Protein AF-A0A4Q8TT75-F1 (afdb_monomer_lite)

Radius of gyration: 15.11 Å; chains: 1; bounding box: 32×39×36 Å

Secondary structure (DSSP, 8-state):
--HHHHHHHHHH--GGGHHHHHHHHHHHHHHHHT-HHHHHHHHHHIIIIIHHHHHHHHHHHHHHHHH-HHHHHHHHHHHHHHHHHHHHHTSTTTHHHHHHHHHHHTTS--TTTTTTHHHHHHHHGGGSHHHHS-HHHHHHHH-

Foldseek 3Di:
DAPVVVLVVLLPDDPVCLVVVLVLLLVLLLVLLPDLQNLLLLQLCQVVHVVVVLLVCQVCLVVCCVPPVSSVSSCVRVLVSLVVNVVLCVDPNNVVVVVSNCNSCVVRDDCVSSSNVVSVCSSCSCVDPSVVDGSVRSVVVVD

pLDDT: mean 92.75, std 5.45, range [55.59, 98.06]

Sequence (143 aa):
MNEYLRNQKIIALTPEYYPDFVEELKKSLTLFATDERQIKKWRLLYRPLICPTTLFAFSTSHLLLEFHPDYQKYYSKIHACCMMLKDYLDSKEGEEFKTLLACAFQDSYDFEESSYGELEVAAAFHKSVYNMMTVDEIETFLY

Structure (mmCIF, N/CA/C/O backbone):
data_AF-A0A4Q8TT75-F1
#
_entry.id   AF-A0A4Q8TT75-F1
#
loop_
_atom_site.group_PDB
_atom_site.id
_atom_site.type_symbol
_atom_site.label_atom_id
_atom_site.label_alt_id
_atom_site.label_comp_id
_atom_site.label_asym_id
_atom_site.label_entity_id
_atom_site.label_seq_id
_atom_site.pdbx_PDB_ins_code
_atom_site.Cartn_x
_atom_site.Cartn_y
_atom_site.Cartn_z
_atom_site.occupancy
_atom_site.B_iso_or_equiv
_atom_site.auth_seq_id
_atom_site.auth_comp_id
_atom_site.auth_asym_id
_atom_site.auth_atom_id
_atom_site.pdbx_PDB_model_num
ATOM 1 N N . MET A 1 1 ? -11.115 -1.927 -11.310 1.00 55.59 1 MET A N 1
ATOM 2 C CA . MET A 1 1 ? -10.063 -2.821 -11.844 1.00 55.59 1 MET A CA 1
ATOM 3 C C . MET A 1 1 ? -9.746 -3.833 -10.758 1.00 55.59 1 MET A C 1
ATOM 5 O O . MET A 1 1 ? -9.347 -3.397 -9.689 1.00 55.59 1 MET A O 1
ATOM 9 N N . ASN A 1 2 ? -10.009 -5.120 -10.998 1.00 71.56 2 ASN A N 1
ATOM 10 C CA . ASN A 1 2 ? -9.657 -6.207 -10.073 1.00 71.56 2 ASN A CA 1
ATOM 11 C C . ASN A 1 2 ? -8.115 -6.321 -9.979 1.00 71.56 2 ASN A C 1
ATOM 13 O O . ASN A 1 2 ? -7.432 -6.022 -10.964 1.00 71.56 2 ASN A O 1
ATOM 17 N N . GLU A 1 3 ? -7.580 -6.707 -8.817 1.00 75.00 3 GLU A N 1
ATOM 18 C CA . GLU A 1 3 ? -6.145 -6.858 -8.519 1.00 75.00 3 GLU A CA 1
ATOM 19 C C . GLU A 1 3 ? -5.385 -7.644 -9.592 1.00 75.00 3 GLU A C 1
ATOM 21 O O . GLU A 1 3 ? -4.304 -7.227 -9.997 1.00 75.00 3 GLU A O 1
ATOM 26 N N . TYR A 1 4 ? -5.986 -8.695 -10.159 1.00 81.94 4 TYR A N 1
ATOM 27 C CA . TYR A 1 4 ? -5.372 -9.460 -11.248 1.00 81.94 4 TYR A CA 1
ATOM 28 C C . TYR A 1 4 ? -4.967 -8.582 -12.446 1.00 81.94 4 TYR A C 1
ATOM 30 O O . TYR A 1 4 ? -3.832 -8.640 -12.916 1.00 81.94 4 TYR A O 1
ATOM 38 N N . LEU A 1 5 ? -5.871 -7.717 -12.920 1.00 85.12 5 LEU A N 1
ATOM 39 C CA . LEU A 1 5 ? -5.604 -6.837 -14.065 1.00 85.12 5 LEU A CA 1
ATOM 40 C C . LEU A 1 5 ? -4.558 -5.769 -13.730 1.00 85.12 5 LEU A C 1
ATOM 42 O O . LEU A 1 5 ? -3.760 -5.390 -14.585 1.00 85.12 5 LEU A O 1
ATOM 46 N N . ARG A 1 6 ? -4.541 -5.299 -12.478 1.00 85.69 6 ARG A N 1
ATOM 47 C CA . ARG A 1 6 ? -3.518 -4.368 -11.996 1.00 85.69 6 ARG A CA 1
ATOM 48 C C . ARG A 1 6 ? -2.140 -5.035 -11.997 1.00 85.69 6 ARG A C 1
ATOM 50 O O . ARG A 1 6 ? -1.188 -4.438 -12.490 1.00 85.69 6 ARG A O 1
ATOM 57 N N . ASN A 1 7 ? -2.049 -6.277 -11.529 1.00 89.12 7 ASN A N 1
ATOM 58 C CA . ASN A 1 7 ? -0.795 -7.026 -11.508 1.00 89.12 7 ASN A CA 1
ATOM 59 C C . ASN A 1 7 ? -0.297 -7.306 -12.930 1.00 89.12 7 ASN A C 1
ATOM 61 O O . ASN A 1 7 ? 0.889 -7.150 -13.191 1.00 89.12 7 ASN A O 1
ATOM 65 N N . GLN A 1 8 ? -1.193 -7.603 -13.879 1.00 90.81 8 GLN A N 1
ATOM 66 C CA . GLN A 1 8 ? -0.837 -7.705 -15.301 1.00 90.81 8 GLN A CA 1
ATOM 67 C C . GLN A 1 8 ? -0.295 -6.379 -15.864 1.00 90.81 8 GLN A C 1
ATOM 69 O O . GLN A 1 8 ? 0.711 -6.389 -16.572 1.00 90.81 8 GLN A O 1
ATOM 74 N N . LYS A 1 9 ? -0.889 -5.228 -15.501 1.00 91.12 9 LYS A N 1
ATOM 75 C CA . LYS A 1 9 ? -0.356 -3.901 -15.875 1.00 91.12 9 LYS A CA 1
ATOM 76 C C . LYS A 1 9 ? 1.067 -3.700 -15.338 1.00 91.12 9 LYS A C 1
ATOM 78 O O . LYS A 1 9 ? 1.933 -3.258 -16.085 1.00 91.12 9 LYS A O 1
ATOM 83 N N . ILE A 1 10 ? 1.321 -4.064 -14.080 1.00 92.94 10 ILE A N 1
ATOM 84 C CA . ILE A 1 10 ? 2.656 -3.978 -13.466 1.00 92.94 10 ILE A CA 1
ATOM 85 C C . ILE A 1 10 ? 3.636 -4.925 -14.164 1.00 92.94 10 ILE A C 1
ATOM 87 O O . ILE A 1 10 ? 4.732 -4.512 -14.523 1.00 92.94 10 ILE A O 1
ATOM 91 N N . ILE A 1 11 ? 3.239 -6.170 -14.440 1.00 93.69 11 ILE A N 1
ATOM 92 C CA . ILE A 1 11 ? 4.068 -7.147 -15.162 1.00 93.69 11 ILE A CA 1
ATOM 93 C C . ILE A 1 11 ? 4.413 -6.659 -16.572 1.00 93.69 11 ILE A C 1
ATOM 95 O O . ILE A 1 11 ? 5.496 -6.971 -17.063 1.00 93.69 11 ILE A O 1
ATOM 99 N N . ALA A 1 12 ? 3.549 -5.885 -17.225 1.00 94.44 12 ALA A N 1
ATOM 100 C CA . ALA A 1 12 ? 3.808 -5.308 -18.544 1.00 94.44 12 ALA A CA 1
ATOM 101 C C . ALA A 1 12 ? 4.632 -4.005 -18.506 1.00 94.44 12 ALA A C 1
ATOM 103 O O . ALA A 1 12 ? 5.106 -3.564 -19.549 1.00 94.44 12 ALA A O 1
ATOM 104 N N . LEU A 1 13 ? 4.839 -3.404 -17.328 1.00 95.12 13 LEU A N 1
ATOM 105 C CA . LEU A 1 13 ? 5.483 -2.099 -17.182 1.00 95.12 13 LEU A CA 1
ATOM 106 C C . LEU A 1 13 ? 6.941 -2.128 -17.667 1.00 95.12 13 LEU A C 1
ATOM 108 O O . LEU A 1 13 ? 7.692 -3.053 -17.343 1.00 95.12 13 LEU A O 1
ATOM 112 N N . THR A 1 14 ? 7.357 -1.125 -18.434 1.00 95.12 14 THR A N 1
ATOM 113 C CA . THR A 1 14 ? 8.759 -0.925 -18.833 1.00 95.12 14 THR A CA 1
ATOM 114 C C . THR A 1 14 ? 9.359 0.252 -18.059 1.00 95.12 14 THR A C 1
ATOM 116 O O . THR A 1 14 ? 8.602 1.124 -17.627 1.00 95.12 14 THR A O 1
ATOM 119 N N . PRO A 1 15 ? 10.695 0.312 -17.880 1.00 95.38 15 PRO A N 1
ATOM 120 C CA . PRO A 1 15 ? 11.342 1.370 -17.097 1.00 95.38 15 PRO A CA 1
ATOM 121 C C . PRO A 1 15 ? 11.002 2.802 -17.535 1.00 95.38 15 PRO A C 1
ATOM 123 O O . PRO A 1 15 ? 10.917 3.691 -16.696 1.00 95.38 15 PRO A O 1
ATOM 126 N N . GLU A 1 16 ? 10.754 3.013 -18.832 1.00 96.38 16 GLU A N 1
ATOM 127 C CA . GLU A 1 16 ? 10.286 4.287 -19.403 1.00 96.38 16 GLU A CA 1
ATOM 128 C C . GLU A 1 16 ? 9.010 4.812 -18.727 1.00 96.38 16 GLU A C 1
ATOM 130 O O . GLU A 1 16 ? 8.884 6.013 -18.514 1.00 96.38 16 GLU A O 1
ATOM 135 N N . TYR A 1 17 ? 8.094 3.918 -18.344 1.00 96.19 17 TYR A N 1
ATOM 136 C CA . TYR A 1 17 ? 6.796 4.267 -17.760 1.00 96.19 17 TYR A CA 1
ATOM 137 C C . TYR A 1 17 ? 6.776 4.204 -16.229 1.00 96.19 17 TYR A C 1
ATOM 139 O O . TYR A 1 17 ? 5.719 4.386 -15.622 1.00 96.19 17 TYR A O 1
ATOM 147 N N . TYR A 1 18 ? 7.912 3.942 -15.574 1.00 96.44 18 TYR A N 1
ATOM 148 C CA . TYR A 1 18 ? 7.969 3.952 -14.108 1.00 96.44 18 TYR A CA 1
ATOM 149 C C . TYR A 1 18 ? 7.599 5.320 -13.521 1.00 96.44 18 TYR A C 1
ATOM 151 O O . TYR A 1 18 ? 6.789 5.332 -12.595 1.00 96.44 18 TYR A O 1
ATOM 159 N N . PRO A 1 19 ? 8.088 6.465 -14.047 1.00 97.31 19 PRO A N 1
ATOM 160 C CA . PRO A 1 19 ? 7.681 7.775 -13.540 1.00 97.31 19 PRO A CA 1
ATOM 161 C C . PRO A 1 19 ? 6.162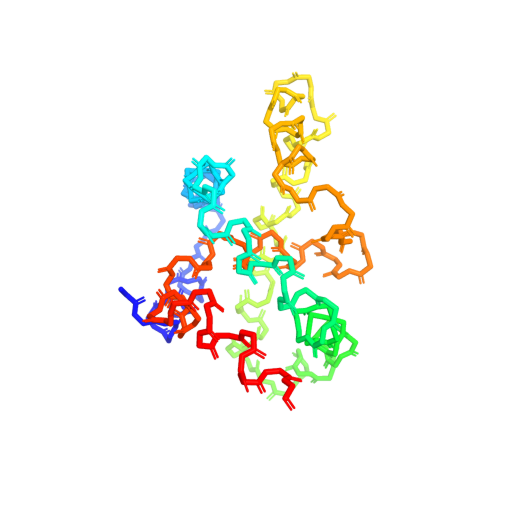 7.986 -13.599 1.00 97.31 19 PRO A C 1
ATOM 163 O O . PRO A 1 19 ? 5.561 8.380 -12.602 1.00 97.31 19 PRO A O 1
ATOM 166 N N . ASP A 1 20 ? 5.525 7.640 -14.720 1.00 96.88 20 ASP A N 1
ATOM 167 C CA . ASP A 1 20 ? 4.071 7.766 -14.883 1.00 96.88 20 ASP A CA 1
ATOM 168 C C . ASP A 1 20 ? 3.311 6.884 -13.887 1.00 96.88 20 ASP A C 1
ATOM 170 O O . ASP A 1 20 ? 2.328 7.313 -13.277 1.00 96.88 20 ASP A O 1
ATOM 174 N N . PHE A 1 21 ? 3.782 5.653 -13.676 1.00 95.69 21 PHE A N 1
ATOM 175 C CA . PHE A 1 21 ? 3.191 4.752 -12.693 1.00 95.69 21 PHE A CA 1
ATOM 176 C C . PHE A 1 21 ? 3.372 5.262 -11.256 1.00 95.69 21 PHE A C 1
ATOM 178 O O . PHE A 1 21 ? 2.449 5.167 -10.448 1.00 95.69 21 PHE A O 1
ATOM 185 N N . VAL A 1 22 ? 4.521 5.856 -10.929 1.00 96.81 22 VAL A N 1
ATOM 186 C CA . VAL A 1 22 ? 4.759 6.493 -9.627 1.00 96.81 22 VAL A CA 1
ATOM 187 C C . VAL A 1 22 ? 3.803 7.670 -9.412 1.00 96.81 22 VAL A C 1
ATOM 189 O O . VAL A 1 22 ? 3.254 7.813 -8.321 1.00 96.81 22 VAL A O 1
ATOM 192 N N . GLU A 1 23 ? 3.510 8.464 -10.441 1.00 97.62 23 GLU A N 1
ATOM 193 C CA . GLU A 1 23 ? 2.481 9.509 -10.358 1.00 97.62 23 GLU A CA 1
ATOM 194 C C . GLU A 1 23 ? 1.066 8.932 -10.157 1.00 97.62 23 GLU A C 1
ATOM 196 O O . GLU A 1 23 ? 0.257 9.503 -9.420 1.00 97.62 23 GLU A O 1
ATOM 201 N N . GLU A 1 24 ? 0.746 7.772 -10.745 1.00 95.38 24 GLU A N 1
ATOM 202 C CA . GLU A 1 24 ? -0.498 7.047 -10.440 1.00 95.38 24 GLU A CA 1
ATOM 203 C C . GLU A 1 24 ? -0.553 6.561 -8.979 1.00 95.38 24 GLU A C 1
ATOM 205 O O . GLU A 1 24 ? -1.614 6.645 -8.343 1.00 95.38 24 GLU A O 1
ATOM 210 N N . LEU A 1 25 ? 0.570 6.077 -8.430 1.00 95.88 25 LEU A N 1
ATOM 211 C CA . LEU A 1 25 ? 0.677 5.685 -7.022 1.00 95.88 25 LEU A CA 1
ATOM 212 C C . LEU A 1 25 ? 0.451 6.887 -6.107 1.00 95.88 25 LEU A C 1
ATOM 214 O O . LEU A 1 25 ? -0.395 6.803 -5.220 1.00 95.88 25 LEU A O 1
ATOM 218 N N . LYS A 1 26 ? 1.125 8.018 -6.360 1.00 97.75 26 LYS A N 1
ATOM 219 C CA . LYS A 1 26 ? 0.945 9.262 -5.593 1.00 97.75 26 LYS A CA 1
ATOM 220 C C . LYS A 1 26 ? -0.515 9.694 -5.579 1.00 97.75 26 LYS A C 1
ATOM 222 O O . LYS A 1 26 ? -1.073 9.878 -4.506 1.00 97.75 26 LYS A O 1
ATOM 227 N N . LYS A 1 27 ? -1.174 9.752 -6.744 1.00 97.31 27 LYS A N 1
ATOM 228 C CA . LYS A 1 27 ? -2.607 10.095 -6.843 1.00 97.31 27 LYS A CA 1
ATOM 229 C C . LYS A 1 27 ? -3.487 9.158 -6.019 1.00 97.31 27 LYS A C 1
ATOM 231 O O . LYS A 1 27 ? -4.397 9.618 -5.334 1.00 97.31 27 LYS A O 1
ATOM 236 N N . SER A 1 28 ? -3.226 7.854 -6.084 1.00 96.31 28 SER A N 1
ATOM 237 C CA . SER A 1 28 ? -4.008 6.857 -5.344 1.00 96.31 28 SER A CA 1
ATOM 238 C C . SER A 1 28 ? -3.792 6.979 -3.833 1.00 96.31 28 SER A C 1
ATOM 240 O O . SER A 1 28 ? -4.748 6.926 -3.065 1.00 96.31 28 SER A O 1
ATOM 242 N N . LEU A 1 29 ? -2.552 7.219 -3.412 1.00 97.69 29 LEU A N 1
ATOM 243 C CA . LEU A 1 29 ? -2.179 7.456 -2.022 1.00 97.69 29 LEU A CA 1
ATOM 244 C C . LEU A 1 29 ? -2.737 8.779 -1.481 1.00 97.69 29 LEU A C 1
ATOM 246 O O . LEU A 1 29 ? -3.193 8.810 -0.345 1.00 97.69 29 LEU A O 1
ATOM 250 N N . THR A 1 30 ? -2.785 9.850 -2.280 1.00 98.06 30 THR A N 1
ATOM 251 C CA . THR A 1 30 ? -3.487 11.091 -1.909 1.00 98.06 30 THR A CA 1
ATOM 252 C C . THR A 1 30 ? -4.969 10.820 -1.669 1.00 98.06 30 THR A C 1
ATOM 254 O O . THR A 1 30 ? -5.534 11.294 -0.686 1.00 98.06 30 THR A O 1
ATOM 257 N N . LEU A 1 31 ? -5.603 10.039 -2.548 1.00 96.94 31 LEU A N 1
ATOM 258 C CA . LEU A 1 31 ? -7.015 9.682 -2.423 1.00 96.94 31 LEU A CA 1
ATOM 259 C C . LEU A 1 31 ? -7.257 8.861 -1.148 1.00 96.94 31 LEU A C 1
ATOM 261 O O . LEU A 1 31 ? -8.227 9.103 -0.440 1.00 96.94 31 LEU A O 1
ATOM 265 N N . PHE A 1 32 ? -6.348 7.941 -0.811 1.00 97.38 32 PHE A N 1
ATOM 266 C CA . PHE A 1 32 ? -6.348 7.218 0.466 1.00 97.38 32 PHE A CA 1
ATOM 267 C C . PHE A 1 32 ? -6.194 8.156 1.665 1.00 97.38 32 PHE A C 1
ATOM 269 O O . PHE A 1 32 ? -7.028 8.148 2.566 1.00 97.38 32 PHE A O 1
ATOM 276 N N . ALA A 1 33 ? -5.166 9.001 1.655 1.00 97.38 33 ALA A N 1
ATOM 277 C CA . ALA A 1 33 ? -4.802 9.850 2.783 1.00 97.38 33 ALA A CA 1
ATOM 278 C C . ALA A 1 33 ? -5.795 10.992 3.062 1.00 97.38 33 ALA A C 1
ATOM 280 O O . ALA A 1 33 ? -5.695 11.655 4.091 1.00 97.38 33 ALA A O 1
ATOM 281 N N . THR A 1 34 ? -6.749 11.224 2.160 1.00 96.94 34 THR A N 1
ATOM 282 C CA . THR A 1 34 ? -7.816 12.227 2.307 1.00 96.94 34 THR A CA 1
ATOM 283 C C . THR A 1 34 ? -9.195 11.610 2.560 1.00 96.94 34 THR A C 1
ATOM 285 O O . THR A 1 34 ? -10.164 12.341 2.758 1.00 96.94 34 THR A O 1
ATOM 288 N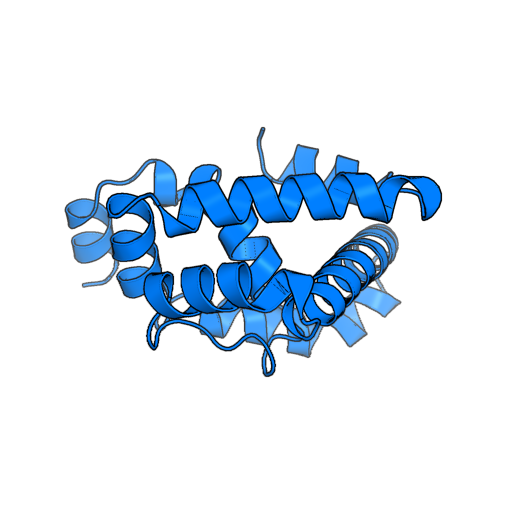 N . ASP A 1 35 ? -9.300 10.278 2.601 1.00 97.31 35 ASP A N 1
ATOM 289 C CA . ASP A 1 35 ? -10.544 9.551 2.855 1.00 97.31 35 ASP A CA 1
ATOM 290 C C . ASP A 1 35 ? -10.549 8.976 4.279 1.00 97.31 35 ASP A C 1
ATOM 292 O O . ASP A 1 35 ? -10.003 7.903 4.556 1.00 97.31 35 ASP A O 1
ATOM 296 N N . GLU A 1 36 ? -11.218 9.679 5.199 1.00 96.19 36 GLU A N 1
ATOM 297 C CA . GLU A 1 36 ? -11.325 9.266 6.605 1.00 96.19 36 GLU A CA 1
ATOM 298 C C . GLU A 1 36 ? -11.892 7.851 6.777 1.00 96.19 36 GLU A C 1
ATOM 300 O O . GLU A 1 36 ? -11.534 7.147 7.726 1.00 96.19 36 GLU A O 1
ATOM 305 N N . ARG A 1 37 ? -12.776 7.405 5.873 1.00 95.88 37 ARG A N 1
ATOM 306 C CA . ARG A 1 37 ? -13.353 6.061 5.947 1.00 95.88 37 ARG A CA 1
ATOM 307 C C . ARG A 1 37 ? -12.305 5.016 5.591 1.00 95.88 37 ARG A C 1
ATOM 309 O O . ARG A 1 37 ? -12.228 4.014 6.298 1.00 95.88 37 ARG A O 1
ATOM 316 N N . GLN A 1 38 ? -11.496 5.225 4.550 1.00 96.50 38 GLN A N 1
ATOM 317 C CA . GLN A 1 38 ? -10.401 4.290 4.257 1.00 96.50 38 GLN A CA 1
ATOM 318 C C . GLN A 1 38 ? -9.372 4.260 5.374 1.00 96.50 38 GLN A C 1
ATOM 320 O O . GLN A 1 38 ? -8.943 3.176 5.757 1.00 96.50 38 GLN A O 1
ATOM 325 N N . ILE A 1 39 ? -9.024 5.420 5.931 1.00 97.19 39 ILE A N 1
ATOM 326 C CA . ILE A 1 39 ? -8.064 5.511 7.032 1.00 97.19 39 ILE A CA 1
ATOM 327 C C . ILE A 1 39 ? -8.551 4.701 8.241 1.00 97.19 39 ILE A C 1
ATOM 329 O O . ILE A 1 39 ? -7.793 3.908 8.794 1.00 97.19 39 ILE A O 1
ATOM 333 N N . LYS A 1 40 ? -9.829 4.827 8.627 1.00 96.56 40 LYS A N 1
ATOM 334 C CA . LYS A 1 40 ? -10.408 4.031 9.726 1.00 96.56 40 LYS A CA 1
ATOM 335 C C . LYS A 1 40 ? -10.333 2.530 9.455 1.00 96.56 40 LYS A C 1
ATOM 337 O O . LYS A 1 40 ? -9.879 1.777 10.311 1.00 96.56 40 LYS A O 1
ATOM 342 N N . LYS A 1 41 ? -10.726 2.097 8.254 1.00 96.94 41 LYS A N 1
ATOM 343 C CA . LYS A 1 41 ? -10.652 0.684 7.854 1.00 96.94 41 LYS A CA 1
ATOM 344 C C . LYS A 1 41 ? -9.220 0.157 7.866 1.00 96.94 41 LYS A C 1
ATOM 346 O O . LYS A 1 41 ? -8.979 -0.938 8.359 1.00 96.94 41 LYS A O 1
ATOM 351 N N . TRP A 1 42 ? -8.282 0.939 7.336 1.00 96.88 42 TRP A N 1
ATOM 352 C CA . TRP A 1 42 ? -6.866 0.598 7.322 1.00 96.88 42 TRP A CA 1
ATOM 353 C C . TRP A 1 42 ? -6.353 0.349 8.736 1.00 96.88 42 TRP A C 1
ATOM 355 O O . TRP A 1 42 ? -5.758 -0.690 8.985 1.00 96.88 42 TRP A O 1
ATOM 365 N N . ARG A 1 43 ? -6.647 1.248 9.683 1.00 96.06 43 ARG A N 1
ATOM 366 C CA . ARG A 1 43 ? -6.208 1.114 11.083 1.00 96.06 43 ARG A CA 1
ATOM 367 C C . ARG A 1 43 ? -6.747 -0.144 11.755 1.00 96.06 43 ARG A C 1
ATOM 369 O O . ARG A 1 43 ? -5.987 -0.842 12.417 1.00 96.06 43 ARG A O 1
ATOM 376 N N . LEU A 1 44 ? -8.024 -0.467 11.539 1.00 96.25 44 LEU A N 1
ATOM 377 C CA . LEU A 1 44 ? -8.622 -1.707 12.051 1.00 96.25 44 LEU A CA 1
ATOM 378 C C . LEU A 1 44 ? -7.917 -2.951 11.496 1.00 96.25 44 LEU A C 1
ATOM 380 O O . LEU A 1 44 ? -7.652 -3.899 12.228 1.00 96.25 44 LEU A O 1
ATOM 384 N N . LEU A 1 45 ? -7.586 -2.936 10.204 1.00 96.25 45 LEU A N 1
ATOM 385 C CA . LEU A 1 45 ? -6.990 -4.073 9.504 1.00 96.25 45 LEU A CA 1
ATOM 386 C C . LEU A 1 45 ? -5.464 -4.144 9.636 1.00 96.25 45 LEU A C 1
ATOM 388 O O . LEU A 1 45 ? -4.883 -5.191 9.352 1.00 96.25 45 LEU A O 1
ATOM 392 N N . TYR A 1 46 ? -4.800 -3.066 10.057 1.00 96.44 46 TYR A N 1
ATOM 393 C CA . TYR A 1 46 ? -3.350 -2.950 9.955 1.00 96.44 46 TYR A CA 1
ATOM 394 C C . TYR A 1 46 ? -2.614 -4.043 10.731 1.00 96.44 46 TYR A C 1
ATOM 396 O O . TYR A 1 46 ? -1.891 -4.848 10.145 1.00 96.44 46 TYR A O 1
ATOM 404 N N . ARG A 1 47 ? -2.843 -4.109 12.047 1.00 94.88 47 ARG A N 1
ATOM 405 C CA . ARG A 1 47 ? -2.227 -5.112 12.925 1.00 94.88 47 ARG A CA 1
ATOM 406 C C . ARG A 1 47 ? -2.677 -6.548 12.632 1.00 94.88 47 ARG A C 1
ATOM 408 O O . ARG A 1 47 ? -1.800 -7.404 12.554 1.00 94.88 47 ARG A O 1
ATOM 415 N N . PRO A 1 48 ? -3.981 -6.853 12.484 1.00 94.94 48 PRO A N 1
ATOM 416 C CA 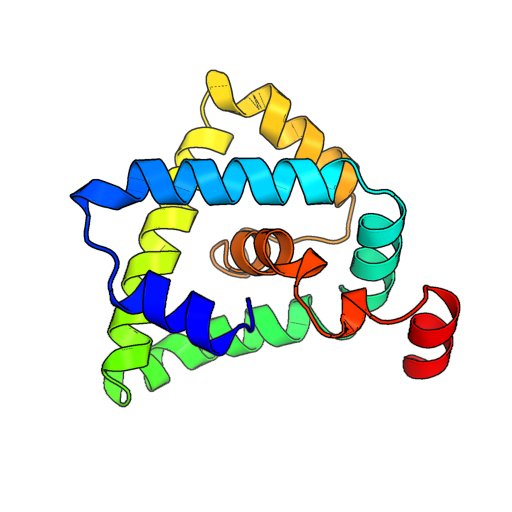. PRO A 1 48 ? -4.413 -8.240 12.325 1.00 94.94 48 PRO A CA 1
ATOM 417 C C . PRO A 1 48 ? -4.161 -8.813 10.927 1.00 94.94 48 PRO A C 1
ATOM 419 O O . PRO A 1 48 ? -4.109 -10.032 10.788 1.00 94.94 48 PRO A O 1
ATOM 422 N N . LEU A 1 49 ? -4.024 -7.972 9.896 1.00 93.62 49 LEU A N 1
ATOM 423 C CA . LEU A 1 49 ? -4.003 -8.438 8.511 1.00 93.62 49 LEU A CA 1
ATOM 424 C C . LEU A 1 49 ? -2.889 -7.818 7.667 1.00 93.62 49 LEU A C 1
ATOM 426 O O . LEU A 1 49 ? -2.113 -8.563 7.072 1.00 93.62 49 LEU A O 1
ATOM 430 N N . ILE A 1 50 ? -2.824 -6.490 7.557 1.00 94.69 50 ILE A N 1
ATOM 431 C CA . ILE A 1 50 ? -1.967 -5.840 6.550 1.00 94.69 50 ILE A CA 1
ATOM 432 C C . ILE A 1 50 ? -0.493 -6.088 6.868 1.00 94.69 50 ILE A C 1
ATOM 434 O O . ILE A 1 50 ? 0.194 -6.696 6.053 1.00 94.69 50 ILE A O 1
ATOM 438 N N . CYS A 1 51 ? -0.049 -5.706 8.067 1.00 94.62 51 CYS A N 1
ATOM 439 C CA . CYS A 1 51 ? 1.324 -5.875 8.541 1.00 94.62 51 CYS A CA 1
ATOM 440 C C . CYS A 1 51 ? 1.810 -7.341 8.461 1.00 94.62 51 CYS A C 1
ATOM 442 O O . CYS A 1 51 ? 2.827 -7.601 7.819 1.00 94.62 51 CYS A O 1
ATOM 444 N N . PRO A 1 52 ? 1.098 -8.355 9.004 1.00 93.62 52 PRO A N 1
ATOM 445 C CA . PRO A 1 52 ? 1.570 -9.736 8.889 1.00 93.62 52 PRO A CA 1
ATOM 446 C C . PRO A 1 52 ? 1.597 -10.242 7.438 1.00 93.62 52 PRO A C 1
ATOM 448 O O . PRO A 1 52 ? 2.482 -11.020 7.084 1.00 93.62 52 PRO A O 1
ATOM 451 N N . THR A 1 53 ? 0.673 -9.796 6.579 1.00 91.56 53 THR A N 1
ATOM 452 C CA . THR A 1 53 ? 0.637 -10.220 5.169 1.00 91.56 53 THR A CA 1
ATOM 453 C C . THR A 1 53 ? 1.783 -9.611 4.366 1.00 91.56 53 THR A C 1
ATOM 455 O O . THR A 1 53 ? 2.412 -10.317 3.577 1.00 91.56 53 THR A O 1
ATOM 458 N N . THR A 1 54 ? 2.088 -8.326 4.564 1.00 91.12 54 THR A N 1
ATOM 459 C CA . THR A 1 54 ? 3.193 -7.643 3.874 1.00 91.12 54 THR A CA 1
ATOM 460 C C . THR A 1 54 ? 4.541 -8.205 4.316 1.00 91.12 54 THR A C 1
ATOM 462 O O . THR A 1 54 ? 5.374 -8.512 3.463 1.00 91.12 54 THR A O 1
ATOM 465 N N . LEU A 1 55 ? 4.726 -8.460 5.614 1.00 91.62 55 LEU A N 1
ATOM 466 C CA . LEU A 1 55 ? 5.926 -9.113 6.146 1.00 91.62 55 LEU A CA 1
ATOM 467 C C . LEU A 1 55 ? 6.082 -10.553 5.648 1.00 91.62 55 LEU A C 1
ATOM 469 O O . LEU A 1 55 ? 7.179 -10.971 5.268 1.00 91.62 55 LEU A O 1
ATOM 473 N N . PHE A 1 56 ? 4.996 -11.327 5.595 1.00 90.31 56 PHE A N 1
ATOM 474 C CA . PHE A 1 56 ? 5.034 -12.673 5.027 1.00 90.31 56 PHE A CA 1
ATOM 475 C C . PHE A 1 56 ? 5.395 -12.650 3.535 1.00 90.31 56 PHE A C 1
ATOM 477 O O . PHE A 1 56 ? 6.268 -13.398 3.092 1.00 90.31 56 PHE A O 1
ATOM 484 N N . ALA A 1 57 ? 4.768 -11.769 2.753 1.00 87.69 57 ALA A N 1
ATOM 485 C CA . ALA A 1 57 ? 5.057 -11.629 1.329 1.00 87.69 57 ALA A CA 1
ATOM 486 C C . ALA A 1 57 ? 6.514 -11.208 1.085 1.00 87.69 57 ALA A C 1
ATOM 488 O O . ALA A 1 57 ? 7.180 -11.777 0.223 1.00 87.69 57 ALA A O 1
ATOM 489 N N . PHE A 1 58 ? 7.031 -10.262 1.873 1.00 88.12 58 PHE A N 1
ATOM 490 C CA . PHE A 1 58 ? 8.427 -9.845 1.802 1.00 88.12 58 PHE A CA 1
ATOM 491 C C . PHE A 1 58 ? 9.380 -10.984 2.186 1.00 88.12 58 PHE A C 1
ATOM 493 O O . PHE A 1 58 ? 10.277 -11.323 1.414 1.00 88.12 58 PHE A O 1
ATOM 500 N N . SER A 1 59 ? 9.156 -11.637 3.329 1.00 88.38 59 SER A N 1
ATOM 501 C CA . SER A 1 59 ? 10.023 -12.719 3.815 1.00 88.38 59 SER A CA 1
ATOM 502 C C . SER A 1 59 ? 10.056 -13.928 2.880 1.00 88.38 59 SER A C 1
ATOM 504 O O . SER A 1 59 ? 11.108 -14.539 2.730 1.00 88.38 59 SER A O 1
ATOM 506 N N . THR A 1 60 ? 8.955 -14.250 2.198 1.00 87.31 60 THR A N 1
ATOM 507 C CA . THR A 1 60 ? 8.885 -15.364 1.233 1.00 87.31 60 THR A CA 1
ATOM 508 C C . THR A 1 60 ? 9.259 -14.978 -0.197 1.00 87.31 60 THR A C 1
ATOM 510 O O . THR A 1 60 ? 9.441 -15.864 -1.036 1.00 87.31 60 THR A O 1
ATOM 513 N N . SER A 1 61 ? 9.423 -13.681 -0.482 1.00 85.81 61 SER A N 1
ATOM 514 C CA . SER A 1 61 ? 9.678 -13.176 -1.835 1.00 85.81 61 SER A CA 1
ATOM 515 C C . SER A 1 61 ? 10.892 -13.842 -2.480 1.00 85.81 61 SER A C 1
ATOM 517 O O . SER A 1 61 ? 10.779 -14.302 -3.608 1.00 85.81 61 SER A O 1
ATOM 519 N N . HIS A 1 62 ? 12.010 -13.996 -1.762 1.00 85.81 62 HIS A N 1
ATOM 520 C CA . HIS A 1 62 ? 13.237 -14.613 -2.281 1.00 85.81 62 HIS A CA 1
ATOM 521 C C . HIS A 1 62 ? 12.992 -15.994 -2.912 1.00 85.81 62 HIS A C 1
ATOM 523 O O . HIS A 1 62 ? 13.481 -16.258 -4.005 1.00 85.81 62 HIS A O 1
ATOM 529 N N . LEU A 1 63 ? 12.163 -16.830 -2.280 1.00 87.44 63 LEU A N 1
ATOM 530 C CA . LEU A 1 63 ? 11.796 -18.142 -2.804 1.00 87.44 63 LEU A CA 1
ATOM 531 C C . LEU A 1 63 ? 10.905 -18.008 -4.046 1.00 87.44 63 LEU A C 1
ATOM 533 O O . LEU A 1 63 ? 11.136 -18.642 -5.071 1.00 87.44 63 LEU A O 1
ATOM 537 N N . LEU A 1 64 ? 9.884 -17.152 -3.990 1.00 88.12 64 LEU A N 1
ATOM 538 C CA . LEU A 1 64 ? 8.963 -16.952 -5.114 1.00 88.12 64 LEU A CA 1
ATOM 539 C C . LEU A 1 64 ? 9.653 -16.339 -6.342 1.00 88.12 64 LEU A C 1
ATOM 541 O O . LEU A 1 64 ? 9.283 -16.651 -7.476 1.00 88.12 64 LEU A O 1
ATOM 545 N N . LEU A 1 65 ? 10.672 -15.503 -6.127 1.00 87.12 65 LEU A N 1
ATOM 546 C CA . LEU A 1 65 ? 11.503 -14.917 -7.177 1.00 87.12 65 LEU A CA 1
ATOM 547 C C . LEU A 1 65 ? 12.287 -15.979 -7.961 1.00 87.12 65 LEU A C 1
ATOM 549 O O . LEU A 1 65 ? 12.540 -15.769 -9.147 1.00 87.12 65 LEU A O 1
ATOM 553 N N . GLU A 1 66 ? 12.647 -17.103 -7.334 1.00 87.50 66 GLU A N 1
ATOM 554 C CA . GLU A 1 66 ? 13.359 -18.210 -7.987 1.00 87.50 66 GLU A CA 1
ATOM 555 C C . GLU A 1 66 ? 12.428 -19.076 -8.846 1.00 87.50 66 GLU A C 1
ATOM 557 O O . GLU A 1 66 ? 12.808 -19.506 -9.936 1.00 87.50 66 GLU A O 1
ATOM 562 N N . PHE A 1 67 ? 11.200 -19.323 -8.379 1.00 86.62 67 PHE A N 1
ATOM 563 C CA . PHE A 1 67 ? 10.324 -20.342 -8.969 1.00 86.62 67 PHE A CA 1
ATOM 564 C C . PHE A 1 67 ? 9.179 -19.798 -9.835 1.00 86.62 67 PHE A C 1
ATOM 566 O O . PHE A 1 67 ? 8.584 -20.569 -10.590 1.00 86.62 67 PHE A O 1
ATOM 573 N N . HIS A 1 68 ? 8.852 -18.501 -9.769 1.00 89.38 68 HIS A N 1
ATOM 574 C CA . HIS A 1 68 ? 7.691 -17.937 -10.469 1.00 89.38 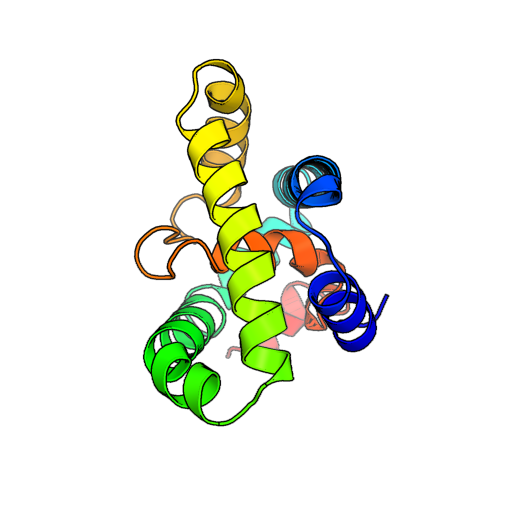68 HIS A CA 1
ATOM 575 C C . HIS A 1 68 ? 8.065 -16.724 -11.348 1.00 89.38 68 HIS A C 1
ATOM 577 O O . HIS A 1 68 ? 8.033 -15.581 -10.883 1.00 89.38 68 HIS A O 1
ATOM 583 N N . PRO A 1 69 ? 8.320 -16.917 -12.660 1.00 89.25 69 PRO A N 1
ATOM 584 C CA . PRO A 1 69 ? 8.804 -15.859 -13.557 1.00 89.25 69 PRO A CA 1
ATOM 585 C C . PRO A 1 69 ? 7.939 -14.592 -13.589 1.00 89.25 69 PRO A C 1
ATOM 587 O O . PRO A 1 69 ? 8.456 -13.478 -13.626 1.00 89.25 69 PRO A O 1
ATOM 590 N N . ASP A 1 70 ? 6.613 -14.730 -13.546 1.00 90.25 70 ASP A N 1
ATOM 591 C CA . ASP A 1 70 ? 5.734 -13.554 -13.551 1.00 90.25 70 ASP A CA 1
ATOM 592 C C . ASP A 1 70 ? 5.705 -12.822 -12.204 1.00 90.25 70 ASP A C 1
ATOM 594 O O . ASP A 1 70 ? 5.547 -11.603 -12.187 1.00 90.25 70 ASP A O 1
ATOM 598 N N . TYR A 1 71 ? 5.948 -13.521 -11.091 1.00 90.50 71 TYR A N 1
ATOM 599 C CA . TYR A 1 71 ? 6.107 -12.887 -9.785 1.00 90.50 71 TYR A CA 1
ATOM 600 C C . TYR A 1 71 ? 7.436 -12.136 -9.737 1.00 90.50 71 TYR A C 1
ATOM 602 O O . TYR A 1 71 ? 7.475 -11.006 -9.271 1.00 90.50 71 TYR A O 1
ATOM 610 N N . GLN A 1 72 ? 8.501 -12.696 -10.317 1.00 91.31 72 GLN A N 1
ATOM 611 C CA . GLN A 1 72 ? 9.775 -11.996 -10.470 1.00 91.31 72 GLN A CA 1
ATOM 612 C C . GLN A 1 72 ? 9.627 -10.692 -11.264 1.00 91.31 72 GLN A C 1
ATOM 614 O O . GLN A 1 72 ? 10.099 -9.638 -10.825 1.00 91.31 72 GLN A O 1
ATOM 619 N N . LYS A 1 73 ? 8.926 -10.724 -12.405 1.00 92.88 73 LYS A N 1
ATOM 620 C CA . LYS A 1 73 ? 8.628 -9.510 -13.184 1.00 92.88 73 LYS A CA 1
ATOM 621 C C . LYS A 1 73 ? 7.785 -8.526 -12.385 1.00 92.88 73 LYS A C 1
ATOM 623 O O . LYS A 1 73 ? 8.099 -7.345 -12.381 1.00 92.88 73 LYS A O 1
ATOM 628 N N . TYR A 1 74 ? 6.728 -8.996 -11.728 1.00 93.31 74 TYR A N 1
ATOM 629 C CA . TYR A 1 74 ? 5.872 -8.153 -10.901 1.00 93.31 74 TYR A CA 1
ATOM 630 C C . TYR A 1 74 ? 6.678 -7.463 -9.796 1.00 93.31 74 TYR A C 1
ATOM 632 O O . TYR A 1 74 ? 6.727 -6.236 -9.755 1.00 93.31 74 TYR A O 1
ATOM 640 N N . TYR A 1 75 ? 7.354 -8.255 -8.960 1.00 91.56 75 TYR A N 1
ATOM 641 C CA . TYR A 1 75 ? 8.072 -7.803 -7.775 1.00 91.56 75 TYR A CA 1
ATOM 642 C C . TYR A 1 75 ? 9.180 -6.820 -8.138 1.00 91.56 75 TYR A C 1
ATOM 644 O O . TYR A 1 75 ? 9.243 -5.735 -7.577 1.00 91.56 75 TYR A O 1
ATOM 652 N N . SER A 1 76 ? 10.017 -7.150 -9.127 1.00 91.56 76 SER A N 1
ATOM 653 C CA . SER A 1 76 ? 11.108 -6.258 -9.544 1.00 91.56 76 SER A CA 1
ATOM 654 C C . SER A 1 76 ? 10.601 -4.892 -10.024 1.00 91.56 76 SER A C 1
ATOM 656 O O . SER A 1 76 ? 11.204 -3.865 -9.714 1.00 91.56 76 SER A O 1
ATOM 658 N N . LYS A 1 77 ? 9.471 -4.863 -10.741 1.00 94.81 77 LYS A N 1
ATOM 659 C CA . LYS A 1 77 ? 8.877 -3.635 -11.287 1.00 94.81 77 LYS A CA 1
ATOM 660 C C . LYS A 1 77 ? 8.195 -2.794 -10.220 1.00 94.81 77 LYS A C 1
ATOM 662 O O . LYS A 1 77 ? 8.443 -1.590 -10.155 1.00 94.81 77 LYS A O 1
ATOM 667 N N . ILE A 1 78 ? 7.360 -3.408 -9.378 1.00 94.00 78 ILE A N 1
ATOM 668 C CA . ILE A 1 78 ? 6.694 -2.667 -8.304 1.00 94.00 78 ILE A CA 1
ATOM 669 C C . ILE A 1 78 ? 7.704 -2.172 -7.276 1.00 94.00 78 ILE A C 1
ATOM 671 O O . ILE A 1 78 ? 7.629 -1.013 -6.884 1.00 94.00 78 ILE A O 1
ATOM 675 N N . HIS A 1 79 ? 8.694 -2.992 -6.916 1.00 93.12 79 HIS A N 1
ATOM 676 C CA . HIS A 1 79 ? 9.741 -2.595 -5.985 1.00 93.12 79 HIS A CA 1
ATOM 677 C C . HIS A 1 79 ? 10.528 -1.397 -6.527 1.00 93.12 79 HIS A C 1
ATOM 679 O O . HIS A 1 79 ? 10.697 -0.418 -5.810 1.00 93.12 79 HIS A O 1
ATOM 685 N N . ALA A 1 80 ? 10.914 -1.401 -7.810 1.00 94.88 80 ALA A N 1
ATOM 686 C CA . ALA A 1 80 ? 11.562 -0.243 -8.431 1.00 94.88 80 ALA A CA 1
ATOM 687 C C . ALA A 1 80 ? 10.704 1.033 -8.334 1.00 94.88 80 ALA A C 1
ATOM 689 O O . ALA A 1 80 ? 11.216 2.094 -7.980 1.00 94.88 80 ALA A O 1
ATOM 690 N N . CYS A 1 81 ? 9.395 0.932 -8.583 1.00 96.44 81 CYS A N 1
ATOM 691 C CA . CYS A 1 81 ? 8.482 2.069 -8.448 1.00 96.44 81 CYS A CA 1
ATOM 692 C C . CYS A 1 81 ? 8.336 2.532 -6.987 1.00 96.44 81 CYS A C 1
ATOM 694 O O . CYS A 1 81 ? 8.343 3.734 -6.726 1.00 96.44 81 CYS A O 1
ATOM 696 N N . CYS A 1 82 ? 8.237 1.609 -6.026 1.00 94.88 82 CYS A N 1
ATOM 697 C CA . CYS A 1 82 ? 8.187 1.941 -4.601 1.00 94.88 82 CYS A CA 1
ATOM 698 C C . CYS A 1 82 ? 9.484 2.609 -4.126 1.00 94.88 82 CYS A C 1
ATOM 700 O O . CYS A 1 82 ? 9.415 3.559 -3.353 1.00 94.88 82 CYS A O 1
ATOM 702 N N . MET A 1 83 ? 10.647 2.187 -4.629 1.00 95.19 83 MET A N 1
ATOM 703 C CA . MET A 1 83 ? 11.928 2.833 -4.324 1.00 95.19 83 MET A CA 1
ATOM 704 C C . MET A 1 83 ? 12.021 4.240 -4.922 1.00 95.19 83 MET A C 1
ATOM 706 O O . MET A 1 83 ? 12.439 5.161 -4.232 1.00 95.19 83 MET A O 1
ATOM 710 N N . MET A 1 84 ? 11.538 4.456 -6.149 1.00 96.69 84 MET A N 1
ATOM 711 C CA . MET A 1 84 ? 11.427 5.811 -6.712 1.00 96.69 84 MET A CA 1
ATOM 712 C C . MET A 1 84 ? 10.479 6.701 -5.896 1.00 96.69 84 MET A C 1
ATOM 714 O O . MET A 1 84 ? 10.732 7.892 -5.715 1.00 96.69 84 MET A O 1
ATOM 718 N N . LEU A 1 85 ? 9.376 6.135 -5.396 1.00 96.75 85 LEU A N 1
ATOM 719 C CA . LEU A 1 85 ? 8.456 6.852 -4.518 1.00 96.75 85 LEU A CA 1
ATOM 720 C C . LEU A 1 85 ? 9.104 7.169 -3.164 1.00 96.75 85 LEU A C 1
ATOM 722 O O . LEU A 1 85 ? 8.935 8.280 -2.672 1.00 96.75 85 LEU A O 1
ATOM 726 N N . LYS A 1 86 ? 9.872 6.240 -2.588 1.00 95.50 86 LYS A N 1
ATOM 727 C CA . LYS A 1 86 ? 10.684 6.479 -1.390 1.00 95.50 86 LYS A CA 1
ATOM 728 C C . LYS A 1 86 ? 11.667 7.629 -1.617 1.00 95.50 86 LYS A C 1
ATOM 730 O O . LYS A 1 86 ? 11.702 8.546 -0.806 1.00 95.50 86 LYS A O 1
ATOM 735 N N . ASP A 1 87 ? 12.419 7.615 -2.714 1.00 96.81 87 ASP A N 1
ATOM 736 C CA . ASP A 1 87 ? 13.387 8.675 -3.019 1.00 96.81 87 ASP A CA 1
ATOM 737 C C . ASP A 1 87 ? 12.706 10.045 -3.147 1.00 96.81 87 ASP A C 1
ATOM 739 O O . ASP A 1 87 ? 13.238 11.047 -2.677 1.00 96.81 87 ASP A O 1
ATOM 743 N N . TYR A 1 88 ? 11.496 10.089 -3.720 1.00 97.19 88 TYR A N 1
ATOM 744 C CA . TYR A 1 88 ? 10.664 11.292 -3.716 1.00 97.19 88 TYR A CA 1
ATOM 745 C C . TYR A 1 88 ? 10.244 11.707 -2.300 1.00 97.19 88 TYR A C 1
ATOM 747 O O . TYR A 1 88 ? 10.364 12.876 -1.961 1.00 97.19 88 TYR A O 1
ATOM 755 N N . LEU A 1 89 ? 9.769 10.776 -1.466 1.00 95.81 89 LEU A N 1
ATOM 756 C CA . LEU A 1 89 ? 9.372 11.064 -0.081 1.00 95.81 89 LEU A CA 1
ATOM 757 C C . LEU A 1 89 ? 10.540 11.591 0.763 1.00 95.81 89 LEU A C 1
ATOM 759 O O . LEU A 1 89 ? 10.322 12.385 1.671 1.00 95.81 89 LEU A O 1
ATOM 763 N N . ASP A 1 90 ? 11.766 11.163 0.471 1.00 95.12 90 ASP A N 1
ATOM 764 C CA . ASP A 1 90 ? 12.976 11.643 1.141 1.00 95.12 90 ASP A CA 1
ATOM 765 C C . ASP A 1 90 ? 13.539 12.940 0.526 1.00 95.12 90 ASP A C 1
ATOM 767 O O . ASP A 1 90 ? 14.482 13.524 1.066 1.00 95.12 90 ASP A O 1
ATOM 771 N N . SER A 1 91 ? 12.967 13.417 -0.586 1.00 97.44 91 SER A N 1
ATOM 772 C CA . SER A 1 91 ? 13.335 14.683 -1.215 1.00 97.44 91 SER A CA 1
ATOM 773 C C . SER A 1 91 ? 12.592 15.866 -0.591 1.00 97.44 91 SER A C 1
ATOM 775 O O . SER A 1 91 ? 11.539 15.738 0.034 1.00 97.44 91 SER A O 1
ATOM 777 N N . LYS A 1 92 ? 13.115 17.076 -0.824 1.00 96.88 92 LYS A N 1
ATOM 778 C CA . LYS A 1 92 ? 12.460 18.309 -0.371 1.00 96.88 92 LYS A CA 1
ATOM 779 C C . LYS A 1 92 ? 11.087 18.507 -1.025 1.00 96.88 92 LYS A C 1
ATOM 781 O O . LYS A 1 92 ? 10.199 19.074 -0.397 1.00 96.88 92 LYS A O 1
ATOM 786 N N . GLU A 1 93 ? 10.908 18.062 -2.271 1.00 96.38 93 GLU A N 1
ATOM 787 C CA . GLU A 1 93 ? 9.620 18.150 -2.969 1.00 96.38 93 GLU A CA 1
ATOM 788 C C . GLU A 1 93 ? 8.567 17.172 -2.423 1.00 96.38 93 GLU A C 1
ATOM 790 O O . GLU A 1 93 ? 7.372 17.392 -2.632 1.00 96.38 93 GLU A O 1
ATOM 795 N N . GLY A 1 94 ? 8.982 16.089 -1.759 1.00 96.88 94 GLY A N 1
ATOM 796 C CA . GLY A 1 94 ?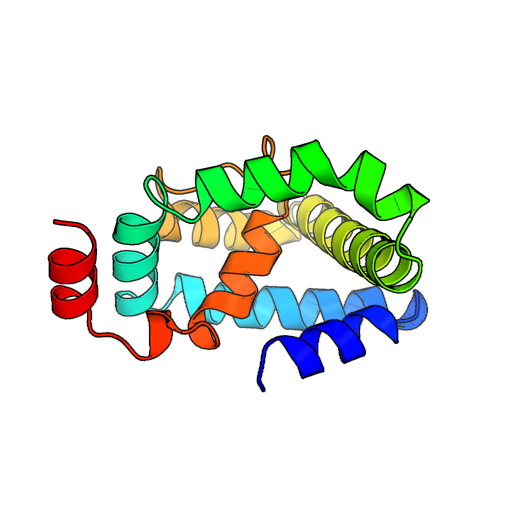 8.077 15.093 -1.186 1.00 96.88 94 GLY A CA 1
ATOM 797 C C . GLY A 1 94 ? 7.670 15.335 0.259 1.00 96.88 94 GLY A C 1
ATOM 798 O O . GLY A 1 94 ? 6.764 14.654 0.730 1.00 96.88 94 GLY A O 1
ATOM 799 N N . GLU A 1 95 ? 8.269 16.302 0.954 1.00 97.00 95 GLU A N 1
ATOM 800 C CA . GLU A 1 95 ? 8.073 16.517 2.395 1.00 97.00 95 GLU A CA 1
ATOM 801 C C . GLU A 1 95 ? 6.598 16.739 2.781 1.00 97.00 95 GLU A C 1
ATOM 803 O O . GLU A 1 95 ? 6.088 16.137 3.732 1.00 97.00 95 GLU A O 1
ATOM 808 N N . GLU A 1 96 ? 5.871 17.558 2.012 1.00 97.62 96 GLU A N 1
ATOM 809 C CA . GLU A 1 96 ? 4.439 17.794 2.242 1.00 97.62 96 GLU A CA 1
ATOM 810 C C . GLU A 1 96 ? 3.627 16.506 2.064 1.00 97.62 96 GLU A C 1
ATOM 812 O O . GLU A 1 96 ? 2.727 16.205 2.853 1.00 97.62 96 GLU A O 1
ATOM 817 N N . PHE A 1 97 ? 3.977 15.704 1.057 1.00 97.69 97 PHE A N 1
ATOM 818 C CA . PHE A 1 97 ? 3.310 14.438 0.789 1.00 97.69 97 PHE A CA 1
ATOM 819 C C . PHE A 1 97 ? 3.638 13.383 1.852 1.00 97.69 97 PHE A C 1
ATOM 821 O O . PHE A 1 97 ? 2.740 12.695 2.332 1.00 97.69 97 PHE A O 1
ATOM 828 N N . LYS A 1 98 ? 4.895 13.300 2.296 1.00 96.31 98 LYS A N 1
ATOM 829 C CA . LYS A 1 98 ? 5.325 12.448 3.411 1.00 96.31 98 LYS A CA 1
ATOM 830 C C . LYS A 1 98 ? 4.580 12.800 4.693 1.00 96.31 98 LYS A C 1
ATOM 832 O O . LYS A 1 98 ? 4.086 11.902 5.372 1.00 96.31 98 LYS A O 1
ATOM 837 N N . THR A 1 99 ? 4.416 14.091 4.975 1.00 96.88 99 THR A N 1
ATOM 838 C CA . THR A 1 99 ? 3.631 14.580 6.117 1.00 96.88 99 THR A CA 1
ATOM 839 C C . THR A 1 99 ? 2.159 14.180 6.006 1.00 96.88 99 THR A C 1
ATOM 841 O O . THR A 1 99 ? 1.578 13.707 6.983 1.00 96.88 99 THR A O 1
ATOM 844 N N . LEU A 1 100 ? 1.557 14.311 4.818 1.00 97.44 100 LEU A N 1
ATOM 845 C CA . LEU A 1 100 ? 0.185 13.864 4.563 1.00 97.44 100 LEU A CA 1
ATOM 846 C C . LEU A 1 100 ? 0.023 12.363 4.848 1.00 97.44 100 LEU A C 1
ATOM 848 O O . LEU A 1 100 ? -0.899 11.974 5.566 1.00 97.44 100 LEU A O 1
ATOM 852 N N . LEU A 1 101 ? 0.924 11.526 4.324 1.00 96.62 101 LEU A N 1
ATOM 853 C CA . LEU A 1 101 ? 0.885 10.081 4.554 1.00 96.62 101 LEU A CA 1
ATOM 854 C C . LEU A 1 101 ? 1.076 9.746 6.036 1.00 96.62 101 LEU A C 1
ATOM 856 O O . LEU A 1 101 ? 0.272 9.004 6.594 1.00 96.62 101 LEU A O 1
ATOM 860 N N . ALA A 1 102 ? 2.072 10.339 6.697 1.00 95.12 102 ALA A N 1
ATOM 861 C CA . ALA A 1 102 ? 2.311 10.133 8.123 1.00 95.12 102 ALA A CA 1
ATOM 862 C C . ALA A 1 102 ? 1.086 10.517 8.975 1.00 95.12 102 ALA A C 1
ATOM 864 O O . ALA A 1 102 ? 0.738 9.809 9.918 1.00 95.12 102 ALA A O 1
ATOM 865 N N . CYS A 1 103 ? 0.383 11.596 8.615 1.00 95.94 103 CYS A N 1
ATOM 866 C CA . CYS A 1 103 ? -0.852 12.008 9.282 1.00 95.94 103 CYS A CA 1
ATOM 867 C C . CYS A 1 103 ? -2.002 11.009 9.068 1.00 95.94 103 CYS A C 1
ATOM 869 O O . CYS A 1 103 ? -2.742 10.701 10.006 1.00 95.94 103 CYS A O 1
ATOM 871 N N . ALA A 1 104 ? -2.146 10.476 7.852 1.00 96.44 104 ALA A N 1
ATOM 872 C CA . ALA A 1 104 ? -3.180 9.500 7.530 1.00 96.44 104 ALA A CA 1
ATOM 873 C C . ALA A 1 104 ? -2.949 8.163 8.251 1.00 96.44 104 ALA A C 1
ATOM 875 O O . ALA A 1 104 ? -3.847 7.664 8.941 1.00 96.44 104 ALA A O 1
ATOM 876 N N . PHE A 1 105 ? -1.741 7.607 8.141 1.00 94.69 105 PHE A N 1
ATOM 877 C CA . PHE A 1 105 ? -1.412 6.304 8.718 1.00 94.69 105 PHE A CA 1
ATOM 878 C C . PHE A 1 105 ? -1.213 6.344 10.237 1.00 94.69 105 PHE A C 1
ATOM 880 O O . PHE A 1 105 ? -1.555 5.372 10.904 1.00 94.69 105 PHE A O 1
ATOM 887 N N . GLN A 1 106 ? -0.721 7.456 10.794 1.00 92.06 106 GLN A N 1
ATOM 888 C CA . GLN A 1 106 ? -0.356 7.590 12.211 1.00 92.06 106 GLN A CA 1
ATOM 889 C C . GLN A 1 106 ? 0.620 6.494 12.659 1.00 92.06 106 GLN A C 1
ATOM 891 O O . GLN A 1 106 ? 1.771 6.502 12.248 1.00 92.06 106 GLN A O 1
ATOM 896 N N . ASP A 1 107 ? 0.182 5.562 13.497 1.00 92.31 107 ASP A N 1
ATOM 897 C CA . ASP A 1 107 ? 0.953 4.432 14.027 1.00 92.31 107 ASP A CA 1
ATOM 898 C C . ASP A 1 107 ? 0.682 3.114 13.278 1.00 92.31 107 ASP A C 1
ATOM 900 O O . ASP A 1 107 ? 1.157 2.047 13.672 1.00 92.31 107 ASP A O 1
ATOM 904 N N . SER A 1 108 ? -0.107 3.181 12.203 1.00 94.56 108 SER A N 1
ATOM 905 C CA . SER A 1 108 ? -0.577 2.027 11.440 1.00 94.56 108 SER A CA 1
ATOM 906 C C . SER A 1 108 ? 0.184 1.843 10.124 1.00 94.56 108 SER A C 1
ATOM 908 O O . SER A 1 108 ? -0.439 1.636 9.087 1.00 94.56 108 SER A O 1
ATOM 910 N N . TYR A 1 109 ? 1.510 1.975 10.140 1.00 93.56 109 TYR A N 1
ATOM 911 C CA . TYR A 1 109 ? 2.369 1.642 8.999 1.00 93.56 109 TYR A CA 1
ATOM 912 C C . TYR A 1 109 ? 3.802 1.331 9.443 1.00 93.56 109 TYR A C 1
ATOM 914 O O . TYR A 1 109 ? 4.271 1.869 10.447 1.00 93.56 109 TYR A O 1
ATOM 922 N N . ASP A 1 110 ? 4.490 0.498 8.666 1.00 91.50 110 ASP A N 1
ATOM 923 C CA . ASP A 1 110 ? 5.941 0.335 8.685 1.00 91.50 110 ASP A CA 1
ATOM 924 C C . ASP A 1 110 ? 6.433 0.102 7.251 1.00 91.50 110 ASP A C 1
ATOM 926 O O . ASP A 1 110 ? 6.435 -1.004 6.690 1.00 91.50 110 ASP A O 1
ATOM 930 N N . PHE A 1 111 ? 6.833 1.202 6.615 1.00 87.25 111 PHE A N 1
ATOM 931 C CA . PHE A 1 111 ? 7.323 1.139 5.247 1.00 87.25 111 PHE A CA 1
ATOM 932 C C . PHE A 1 111 ? 8.695 0.475 5.150 1.00 87.25 111 PHE A C 1
ATOM 934 O O . PHE A 1 111 ? 9.003 -0.073 4.100 1.00 87.25 111 PHE A O 1
ATOM 941 N N . GLU A 1 112 ? 9.527 0.502 6.187 1.00 88.75 112 GLU A N 1
ATOM 942 C CA . GLU A 1 112 ? 10.884 -0.038 6.089 1.00 88.75 112 GLU A CA 1
ATOM 943 C C . GLU A 1 112 ? 10.882 -1.559 6.232 1.00 88.75 112 GLU A C 1
ATOM 945 O O . GLU A 1 112 ? 11.474 -2.255 5.403 1.00 88.75 112 GLU A O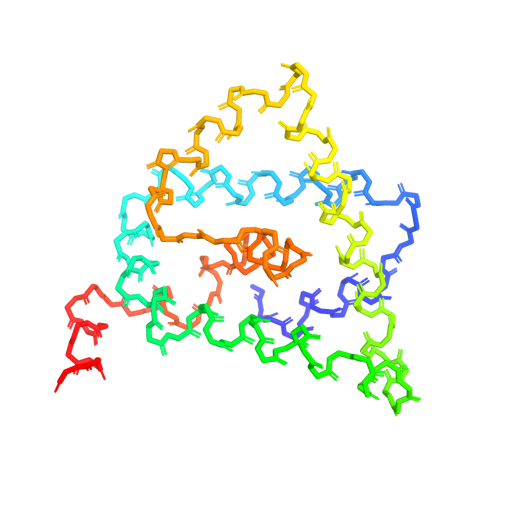 1
ATOM 950 N N . GLU A 1 113 ? 10.157 -2.083 7.222 1.00 87.00 113 GLU A N 1
ATOM 951 C CA . GLU A 1 113 ? 10.124 -3.518 7.523 1.00 87.00 113 GLU A CA 1
ATOM 952 C C . GLU A 1 113 ? 9.520 -4.337 6.368 1.00 87.00 113 GLU A C 1
ATOM 954 O O . GLU A 1 113 ? 9.943 -5.461 6.090 1.00 87.00 113 GLU A O 1
ATOM 959 N N . SER A 1 114 ? 8.580 -3.741 5.628 1.00 82.62 114 SER A N 1
ATOM 960 C CA . SER A 1 114 ? 7.933 -4.343 4.455 1.00 82.62 114 SER A CA 1
ATOM 961 C C . SER A 1 114 ? 8.613 -4.016 3.115 1.00 82.62 114 SER A C 1
ATOM 963 O O . SER A 1 114 ? 8.042 -4.291 2.056 1.00 82.62 114 SER A O 1
ATOM 965 N N . SER A 1 115 ? 9.809 -3.410 3.121 1.00 85.81 115 SER A N 1
ATOM 966 C CA . SER A 1 115 ? 10.508 -2.942 1.909 1.00 85.81 115 SER A CA 1
ATOM 967 C C . SER A 1 115 ? 9.624 -2.066 1.005 1.00 85.81 115 SER A C 1
ATOM 969 O O . SER A 1 115 ? 9.600 -2.190 -0.222 1.00 85.81 115 SER A O 1
ATOM 971 N N . TYR A 1 116 ? 8.864 -1.177 1.639 1.00 90.75 116 TYR A N 1
ATOM 972 C CA . TYR A 1 116 ? 7.920 -0.234 1.043 1.00 90.75 116 TYR A CA 1
ATOM 973 C C . TYR A 1 116 ? 6.739 -0.900 0.316 1.00 90.75 116 TYR A C 1
ATOM 975 O O . TYR A 1 116 ? 6.016 -0.237 -0.431 1.00 90.75 116 TYR A O 1
ATOM 983 N N . GLY A 1 117 ? 6.490 -2.192 0.560 1.00 88.00 117 GLY A N 1
ATOM 984 C CA . GLY A 1 117 ? 5.339 -2.918 0.018 1.00 88.00 117 GLY A CA 1
ATOM 985 C C . GLY A 1 117 ? 3.999 -2.348 0.492 1.00 88.00 117 GLY A C 1
ATOM 986 O O . GLY A 1 117 ? 3.027 -2.330 -0.261 1.00 88.00 117 GLY A O 1
ATOM 987 N N . GLU A 1 118 ? 3.947 -1.787 1.700 1.00 93.62 118 GLU A N 1
ATOM 988 C CA . GLU A 1 118 ? 2.738 -1.146 2.234 1.00 93.62 118 GLU A CA 1
ATOM 989 C C . GLU A 1 118 ? 2.268 0.072 1.425 1.00 93.62 118 GLU A C 1
ATOM 991 O O . GLU A 1 118 ? 1.061 0.313 1.349 1.00 93.62 118 GLU A O 1
ATOM 996 N N . LEU A 1 119 ? 3.174 0.793 0.748 1.00 94.31 119 LEU A N 1
ATOM 997 C CA . LEU A 1 119 ? 2.794 1.887 -0.159 1.00 94.31 119 LEU A CA 1
ATOM 998 C C . LEU A 1 119 ? 1.960 1.371 -1.331 1.00 94.31 119 LEU A C 1
ATOM 1000 O O . LEU A 1 119 ? 1.003 2.021 -1.757 1.00 94.31 119 LEU A O 1
ATOM 1004 N N . GLU A 1 120 ? 2.295 0.185 -1.838 1.00 92.44 120 GLU A N 1
ATOM 1005 C CA . GLU A 1 120 ? 1.506 -0.459 -2.876 1.00 92.44 120 GLU A CA 1
ATOM 1006 C C . GLU A 1 120 ? 0.111 -0.824 -2.358 1.00 92.44 120 GLU A C 1
ATOM 1008 O O . GLU A 1 120 ? -0.895 -0.514 -3.006 1.00 92.44 120 GLU A O 1
ATOM 1013 N N . VAL A 1 121 ? 0.058 -1.480 -1.197 1.00 93.19 121 VAL A N 1
ATOM 1014 C CA . VAL A 1 121 ? -1.195 -1.952 -0.597 1.00 93.19 121 VAL A CA 1
ATOM 1015 C C . VAL A 1 121 ? -2.125 -0.772 -0.324 1.00 93.19 121 VAL A C 1
ATOM 1017 O O . VAL A 1 121 ? -3.298 -0.819 -0.695 1.00 93.19 121 VAL A O 1
ATOM 1020 N N . ALA A 1 122 ? -1.602 0.321 0.234 1.00 95.06 122 ALA A N 1
ATOM 1021 C CA . ALA A 1 122 ? -2.366 1.539 0.469 1.00 95.06 122 ALA A CA 1
ATOM 1022 C C . ALA A 1 122 ? -2.856 2.187 -0.834 1.00 95.06 122 ALA A C 1
ATOM 1024 O O . ALA A 1 122 ? -4.031 2.538 -0.944 1.00 95.06 122 ALA A O 1
ATOM 1025 N N . ALA A 1 123 ? -2.007 2.270 -1.865 1.00 94.56 123 ALA A N 1
ATOM 1026 C CA . ALA A 1 123 ? -2.404 2.782 -3.178 1.00 94.56 123 ALA A CA 1
ATOM 1027 C C . ALA A 1 123 ? -3.514 1.935 -3.837 1.00 94.56 123 ALA A C 1
ATOM 1029 O O . ALA A 1 123 ? -4.299 2.434 -4.647 1.00 94.56 123 ALA A O 1
ATOM 1030 N N . ALA A 1 124 ? -3.588 0.643 -3.516 1.00 92.75 124 ALA A N 1
ATOM 1031 C CA . ALA A 1 124 ? -4.619 -0.264 -4.009 1.00 92.75 124 ALA A CA 1
ATOM 1032 C C . ALA A 1 124 ? -5.835 -0.389 -3.073 1.00 92.75 124 ALA A C 1
ATOM 1034 O O . ALA A 1 124 ? -6.827 -1.003 -3.467 1.00 92.75 124 ALA A O 1
ATOM 1035 N N . PHE A 1 125 ? -5.815 0.211 -1.879 1.00 93.81 125 PHE A N 1
ATOM 1036 C CA . PHE A 1 125 ? -6.766 -0.098 -0.808 1.00 93.81 125 PHE A CA 1
ATOM 1037 C C . PHE A 1 125 ? -8.227 0.200 -1.176 1.00 93.81 125 PHE A C 1
ATOM 1039 O O . PHE A 1 125 ? -9.104 -0.628 -0.932 1.00 93.81 125 PHE A O 1
ATOM 1046 N N . HIS A 1 126 ? -8.495 1.297 -1.895 1.00 91.44 126 HIS A N 1
ATOM 1047 C CA . HIS A 1 126 ? -9.825 1.611 -2.450 1.00 91.44 126 HIS A CA 1
ATOM 1048 C C . HIS A 1 126 ? -10.375 0.562 -3.426 1.00 91.44 126 HIS A C 1
ATOM 1050 O O . HIS A 1 126 ? -11.559 0.577 -3.759 1.00 91.44 126 HIS A O 1
ATOM 1056 N N . LYS A 1 127 ? -9.531 -0.331 -3.938 1.00 89.44 127 LYS A N 1
ATOM 1057 C CA . LYS A 1 127 ? -9.916 -1.419 -4.847 1.00 89.44 127 LYS A CA 1
ATOM 1058 C C . LYS A 1 127 ? -9.946 -2.778 -4.145 1.00 89.44 127 LYS A C 1
ATOM 1060 O O . LYS A 1 127 ? -10.330 -3.754 -4.785 1.00 89.44 127 LYS A O 1
ATOM 1065 N N . SER A 1 128 ? -9.565 -2.834 -2.869 1.00 89.00 128 SER A N 1
ATOM 1066 C CA . SER A 1 128 ? -9.573 -4.057 -2.070 1.00 89.00 128 SER A CA 1
ATOM 1067 C C . SER A 1 128 ? -10.997 -4.517 -1.751 1.00 89.00 128 SER A C 1
ATOM 1069 O O . SER A 1 128 ? -11.958 -3.741 -1.799 1.00 89.00 128 SER A O 1
ATOM 1071 N N . VAL A 1 129 ? -11.127 -5.781 -1.346 1.00 88.00 129 VAL A N 1
ATOM 1072 C CA . VAL A 1 129 ? -12.390 -6.338 -0.836 1.00 88.00 129 VAL A CA 1
ATOM 1073 C C . VAL A 1 129 ? -12.900 -5.577 0.395 1.00 88.00 129 VAL A C 1
ATOM 1075 O O . VAL A 1 129 ? -14.103 -5.377 0.542 1.00 88.00 129 VAL A O 1
ATOM 1078 N N . TYR A 1 130 ? -11.997 -5.039 1.220 1.00 90.56 130 TYR A N 1
ATOM 1079 C CA . TYR A 1 130 ? -12.337 -4.259 2.415 1.00 90.56 130 TYR A CA 1
ATOM 1080 C C . TYR A 1 130 ? -12.957 -2.902 2.082 1.00 90.56 130 TYR A C 1
ATOM 1082 O O . TYR A 1 130 ? -13.693 -2.326 2.890 1.00 90.56 130 TYR A O 1
ATOM 1090 N N . ASN A 1 131 ? -12.736 -2.382 0.871 1.00 90.12 131 ASN A N 1
ATOM 1091 C CA . ASN A 1 131 ? -13.447 -1.188 0.440 1.00 90.12 131 ASN A CA 1
ATOM 1092 C C . ASN A 1 131 ? -14.965 -1.438 0.336 1.00 90.12 131 ASN A C 1
ATOM 1094 O O . ASN A 1 131 ? -15.747 -0.535 0.640 1.00 90.12 131 ASN A O 1
ATOM 1098 N N . MET A 1 132 ? -15.383 -2.661 -0.010 1.00 89.06 132 MET A N 1
ATOM 1099 C CA . MET A 1 132 ? -16.801 -3.024 -0.125 1.00 89.06 132 MET A CA 1
ATOM 1100 C C . MET A 1 132 ? -17.504 -3.138 1.233 1.00 89.06 132 MET A C 1
ATOM 1102 O O . MET A 1 132 ? -18.718 -2.981 1.289 1.00 89.06 132 MET A O 1
ATOM 1106 N N . MET A 1 133 ? -16.751 -3.345 2.315 1.00 94.44 133 MET A N 1
ATOM 1107 C CA . MET A 1 133 ? -17.295 -3.461 3.669 1.00 94.44 133 MET A CA 1
ATOM 1108 C C . MET A 1 133 ? -17.541 -2.084 4.311 1.00 94.44 133 MET A C 1
ATOM 1110 O O . MET A 1 133 ? -16.936 -1.063 3.958 1.00 94.44 133 MET A O 1
ATOM 1114 N N . THR A 1 134 ? -18.442 -2.003 5.276 1.00 95.31 134 THR A N 1
ATOM 1115 C CA . THR A 1 134 ? -18.542 -0.880 6.216 1.00 95.31 134 THR A CA 1
ATOM 1116 C C . THR A 1 134 ? -17.466 -0.993 7.301 1.00 95.31 134 THR A C 1
ATOM 1118 O O . THR A 1 134 ? -16.708 -1.958 7.336 1.00 95.31 134 THR A O 1
ATOM 1121 N N . VAL A 1 135 ? -17.327 0.041 8.134 1.00 95.69 135 VAL A N 1
ATOM 1122 C CA . VAL A 1 135 ? -16.403 -0.016 9.280 1.00 95.69 135 VAL A CA 1
ATOM 1123 C C . VAL A 1 135 ? -16.915 -1.052 10.286 1.00 95.69 135 VAL A C 1
ATOM 1125 O O . VAL A 1 135 ? -16.170 -1.958 10.635 1.00 95.69 135 VAL A O 1
ATOM 1128 N N . ASP A 1 136 ? -18.205 -1.004 10.616 1.00 95.75 136 ASP A N 1
ATOM 1129 C CA . ASP A 1 136 ? -18.869 -1.926 11.547 1.00 95.75 136 ASP A CA 1
ATOM 1130 C C . ASP A 1 136 ? -18.775 -3.398 11.099 1.00 95.75 136 ASP A C 1
ATOM 1132 O O . ASP A 1 136 ? -18.558 -4.299 11.910 1.00 95.75 136 ASP A O 1
ATOM 1136 N N . GLU A 1 137 ? -18.891 -3.662 9.791 1.00 96.31 137 GLU A N 1
ATOM 1137 C CA . GLU A 1 137 ? -18.703 -5.010 9.232 1.00 96.31 137 GLU A CA 1
ATOM 1138 C C . GLU A 1 137 ? -17.264 -5.513 9.405 1.00 96.31 137 GLU A C 1
ATOM 1140 O O . GLU A 1 137 ? -17.061 -6.704 9.629 1.00 96.31 137 GLU A O 1
ATOM 1145 N N . ILE A 1 138 ? -16.264 -4.630 9.304 1.00 95.75 138 ILE A N 1
ATOM 1146 C CA . ILE A 1 138 ? -14.859 -4.991 9.541 1.00 95.75 138 ILE A CA 1
ATOM 1147 C C . ILE A 1 138 ? -14.621 -5.241 11.030 1.00 95.75 138 ILE A C 1
ATOM 1149 O O . ILE A 1 138 ? -13.972 -6.223 11.371 1.00 95.75 138 ILE A O 1
ATOM 1153 N N . GLU A 1 139 ? -15.165 -4.406 11.914 1.00 94.50 139 GLU A N 1
ATOM 1154 C CA . GLU A 1 139 ? -15.067 -4.620 13.362 1.00 94.50 139 GLU A CA 1
ATOM 1155 C C . GLU A 1 139 ? -15.686 -5.965 13.767 1.00 94.50 139 GLU A C 1
ATOM 1157 O O . GLU A 1 139 ? -15.049 -6.737 14.474 1.00 94.50 139 GLU A O 1
ATOM 1162 N N . THR A 1 140 ? -16.866 -6.292 13.233 1.00 94.44 140 THR A N 1
ATOM 1163 C CA . THR A 1 140 ? -17.542 -7.584 13.464 1.00 94.44 140 THR A CA 1
ATOM 1164 C C . THR A 1 140 ? -16.790 -8.766 12.846 1.00 94.44 140 THR A C 1
ATOM 1166 O O . THR A 1 140 ? -16.886 -9.889 13.319 1.00 94.44 140 THR A O 1
ATOM 1169 N N . PHE A 1 141 ? -16.060 -8.558 11.750 1.00 90.69 141 PHE A N 1
ATOM 1170 C CA . PHE A 1 141 ? -15.253 -9.620 11.148 1.00 90.69 141 PHE A CA 1
ATOM 1171 C C . PHE A 1 141 ? -14.007 -9.950 11.986 1.00 90.69 141 PHE A C 1
ATOM 1173 O O . PHE A 1 141 ? -13.545 -11.090 11.976 1.00 90.69 141 PHE A O 1
ATOM 1180 N N . LEU A 1 142 ? -13.450 -8.956 12.683 1.00 89.75 142 LEU A N 1
ATOM 1181 C CA . LEU A 1 142 ? -12.225 -9.098 13.471 1.00 89.75 142 LEU A CA 1
ATOM 1182 C C . LEU A 1 142 ? -12.462 -9.622 14.900 1.00 89.75 142 LEU A C 1
ATOM 1184 O O . LEU A 1 142 ? -11.508 -10.125 15.499 1.00 89.75 142 LEU A O 1
ATOM 1188 N N . TYR A 1 143 ? -13.688 -9.517 15.430 1.00 80.56 143 TYR A N 1
ATOM 1189 C CA . TYR A 1 143 ? -14.066 -9.869 16.808 1.00 80.56 143 TYR A CA 1
ATOM 1190 C C . TYR A 1 143 ? -15.308 -10.760 16.864 1.00 80.56 143 TYR A C 1
ATOM 1192 O O . TYR A 1 143 ? -15.276 -11.744 17.638 1.00 80.56 143 TYR A O 1
#